Protein AF-A0A081DGJ0-F1 (afdb_monomer)

pLDDT: mean 86.94, std 14.98, range [42.75, 98.12]

InterPro domains:
  IPR010384 MtfA family [PF06167] (2-80)
  IPR010384 MtfA family [PTHR30164] (2-82)
  IPR024079 Metallopeptidase, catalytic domain superfamily [G3DSA:3.40.390.10] (1-85)

Structure (mmCIF, N/CA/C/O backbone):
data_AF-A0A081DGJ0-F1
#
_entry.id   AF-A0A081DGJ0-F1
#
loop_
_atom_site.group_PDB
_atom_site.id
_atom_site.type_symbol
_atom_site.label_atom_id
_atom_site.label_alt_id
_atom_site.label_comp_id
_atom_site.label_asym_id
_atom_site.label_entity_id
_atom_site.label_seq_id
_atom_site.pdbx_PDB_ins_code
_atom_site.Cartn_x
_atom_site.Cartn_y
_atom_site.Cartn_z
_atom_site.occupancy
_atom_site.B_iso_or_equiv
_atom_site.auth_seq_id
_atom_site.auth_comp_id
_atom_site.auth_asym_id
_atom_site.auth_atom_id
_atom_site.pdbx_PDB_model_num
ATOM 1 N N . MET A 1 1 ? 19.928 -5.334 -18.823 1.00 42.75 1 MET A N 1
ATOM 2 C CA . MET A 1 1 ? 18.585 -5.157 -18.243 1.00 42.75 1 MET A CA 1
ATOM 3 C C . MET A 1 1 ? 18.591 -5.935 -16.948 1.00 42.75 1 MET A C 1
ATOM 5 O O . MET A 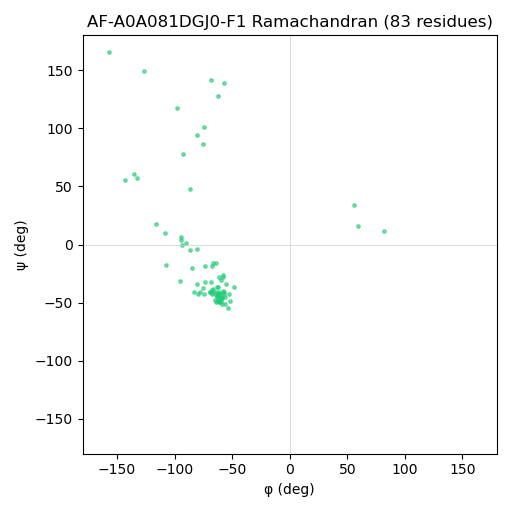1 1 ? 18.437 -7.147 -16.999 1.00 42.75 1 MET A O 1
ATOM 9 N N . ASP A 1 2 ? 18.913 -5.286 -15.832 1.00 47.16 2 ASP A N 1
ATOM 10 C CA . ASP A 1 2 ? 18.725 -5.925 -14.529 1.00 47.16 2 ASP A CA 1
ATOM 11 C C . ASP A 1 2 ? 17.244 -5.761 -14.178 1.00 47.16 2 ASP A C 1
ATOM 13 O O . ASP A 1 2 ? 16.792 -4.682 -13.810 1.00 47.16 2 ASP A O 1
ATOM 17 N N . GLY A 1 3 ? 16.468 -6.787 -14.525 1.00 47.06 3 GLY A N 1
ATOM 18 C CA . GLY A 1 3 ? 15.013 -6.835 -14.414 1.00 47.06 3 GLY A CA 1
ATOM 19 C C . GLY A 1 3 ? 14.559 -7.300 -13.037 1.00 47.06 3 GLY A C 1
ATOM 20 O O . GLY A 1 3 ? 13.728 -8.202 -12.939 1.00 47.06 3 GLY A O 1
ATOM 21 N N . THR A 1 4 ? 15.116 -6.732 -11.973 1.00 52.00 4 THR A N 1
ATOM 22 C CA . THR A 1 4 ? 14.611 -6.936 -10.619 1.00 52.00 4 THR A CA 1
ATOM 23 C C . THR A 1 4 ? 13.320 -6.139 -10.456 1.00 52.00 4 THR A C 1
ATOM 25 O O . THR A 1 4 ? 13.313 -4.927 -10.286 1.00 52.00 4 THR A O 1
ATOM 28 N N . ILE A 1 5 ? 12.185 -6.836 -10.551 1.00 58.75 5 ILE A N 1
ATOM 29 C CA . ILE A 1 5 ? 10.893 -6.303 -10.114 1.00 58.75 5 ILE A CA 1
ATOM 30 C C . ILE A 1 5 ? 10.919 -6.366 -8.586 1.00 58.75 5 ILE A C 1
ATOM 32 O O . ILE A 1 5 ? 10.535 -7.365 -7.992 1.00 58.75 5 ILE A O 1
ATOM 36 N N . ASP A 1 6 ? 11.459 -5.338 -7.947 1.00 66.69 6 ASP A N 1
ATOM 37 C CA . ASP A 1 6 ? 11.553 -5.215 -6.487 1.00 66.69 6 ASP A CA 1
ATOM 38 C C . ASP A 1 6 ? 10.288 -4.598 -5.859 1.00 66.69 6 ASP A C 1
ATOM 40 O O . ASP A 1 6 ? 10.151 -4.558 -4.640 1.00 66.69 6 ASP A O 1
ATOM 44 N N . GLY A 1 7 ? 9.325 -4.171 -6.684 1.00 65.62 7 GLY A N 1
ATOM 45 C CA . GLY A 1 7 ? 8.120 -3.470 -6.234 1.00 65.62 7 GLY A CA 1
ATOM 46 C C . GLY A 1 7 ? 8.348 -1.975 -5.991 1.00 65.62 7 GLY A C 1
ATOM 47 O 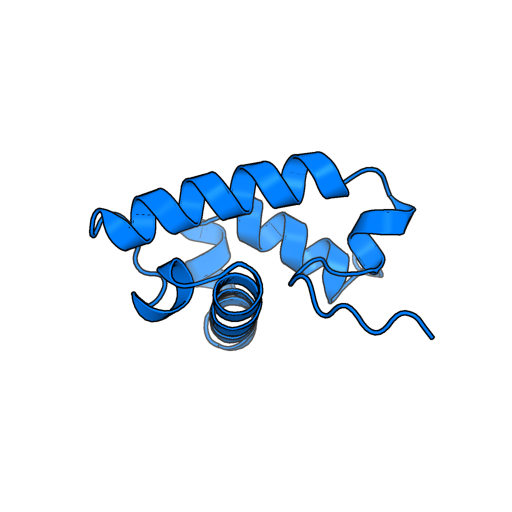O . GLY A 1 7 ? 7.483 -1.309 -5.419 1.00 65.62 7 GLY A O 1
ATOM 48 N N . ILE A 1 8 ? 9.490 -1.435 -6.430 1.00 74.75 8 ILE A N 1
ATOM 49 C CA . ILE A 1 8 ? 9.815 -0.015 -6.344 1.00 74.75 8 ILE A CA 1
ATOM 50 C C . ILE A 1 8 ? 9.508 0.654 -7.694 1.00 74.75 8 ILE A C 1
ATOM 52 O O . ILE A 1 8 ? 10.107 0.328 -8.724 1.00 74.75 8 ILE A O 1
ATOM 56 N N . PRO A 1 9 ? 8.575 1.620 -7.731 1.00 71.81 9 PRO A N 1
ATOM 57 C CA . PRO A 1 9 ? 8.318 2.402 -8.933 1.00 71.81 9 PRO A CA 1
ATOM 58 C C . PRO A 1 9 ? 9.554 3.202 -9.350 1.00 71.81 9 PRO A C 1
ATOM 60 O O . PRO A 1 9 ? 10.084 3.991 -8.567 1.00 71.81 9 PRO A O 1
ATOM 63 N N . HIS A 1 10 ? 9.972 3.071 -10.612 1.00 72.81 10 HIS A N 1
ATOM 64 C CA . HIS A 1 10 ? 11.120 3.815 -11.147 1.00 72.81 10 HIS A CA 1
ATOM 65 C C . HIS A 1 10 ? 10.926 5.339 -11.067 1.00 72.81 10 HIS A C 1
ATOM 67 O O . HIS A 1 10 ? 11.882 6.064 -10.816 1.00 72.81 10 HIS A O 1
ATOM 73 N N . ALA A 1 11 ? 9.683 5.823 -11.163 1.00 68.75 11 ALA A N 1
ATOM 74 C CA . ALA A 1 11 ? 9.340 7.234 -10.967 1.00 68.75 11 ALA A CA 1
ATOM 75 C C . ALA A 1 11 ? 9.755 7.781 -9.582 1.00 68.75 11 ALA A C 1
ATOM 77 O O . ALA A 1 11 ? 10.025 8.970 -9.435 1.00 68.75 11 ALA A O 1
ATOM 78 N N . LEU A 1 12 ? 9.852 6.922 -8.559 1.00 67.81 12 LEU A N 1
ATOM 79 C CA . LEU A 1 12 ? 10.308 7.317 -7.221 1.00 67.81 12 LEU A CA 1
ATOM 80 C C . LEU A 1 12 ? 11.838 7.316 -7.091 1.00 67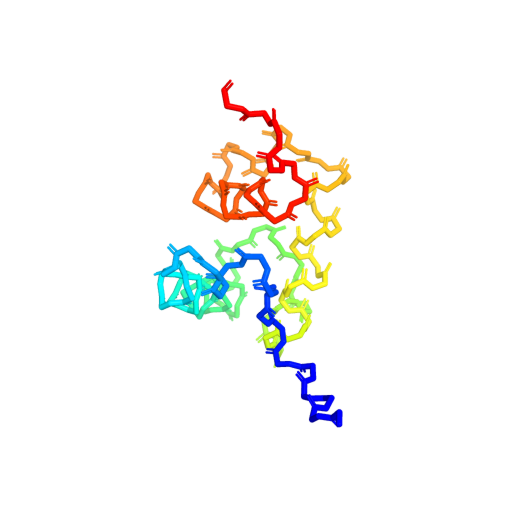.81 12 LEU A C 1
ATOM 82 O O . LEU A 1 12 ? 12.360 7.986 -6.194 1.00 67.81 12 LEU A O 1
ATOM 86 N N . LEU A 1 13 ? 12.550 6.608 -7.981 1.00 68.12 13 LEU A N 1
ATOM 87 C CA . LEU A 1 13 ? 14.018 6.592 -8.053 1.00 68.12 13 LEU A CA 1
ATOM 88 C C . LEU A 1 13 ? 14.572 7.955 -8.479 1.00 68.12 13 LEU A C 1
ATOM 90 O O . LEU A 1 13 ? 15.569 8.412 -7.925 1.00 68.12 13 LEU A O 1
ATOM 94 N N . GLU A 1 14 ? 13.898 8.632 -9.407 1.00 65.06 14 GLU A N 1
ATOM 95 C CA . GLU A 1 14 ? 14.361 9.907 -9.970 1.00 65.06 14 GLU A CA 1
ATOM 96 C C . GLU A 1 14 ? 14.212 11.092 -9.001 1.00 65.06 14 GLU A C 1
ATOM 98 O O . GLU A 1 14 ? 14.886 12.108 -9.146 1.00 65.06 14 GLU A O 1
ATOM 103 N N . GLN A 1 15 ? 13.376 10.958 -7.967 1.00 63.94 15 GLN A N 1
ATOM 104 C CA . GLN A 1 15 ? 12.982 12.066 -7.093 1.00 63.94 15 GLN A CA 1
ATOM 105 C C . GLN A 1 15 ? 13.429 11.914 -5.624 1.00 63.94 15 GLN A C 1
ATOM 107 O O . GLN A 1 15 ? 12.907 12.590 -4.741 1.00 63.94 15 GLN A O 1
ATOM 112 N N . SER A 1 16 ? 14.395 11.036 -5.321 1.00 72.31 16 SER A N 1
ATOM 113 C CA . SER A 1 16 ? 14.843 10.737 -3.939 1.00 72.31 16 SER A CA 1
ATOM 114 C C . SER A 1 16 ? 13.742 10.207 -2.996 1.00 72.31 16 SER A C 1
ATOM 116 O O . SER A 1 16 ? 13.935 10.165 -1.780 1.00 72.31 16 SER A O 1
ATOM 118 N N . TYR A 1 17 ? 12.597 9.754 -3.525 1.00 79.38 17 TYR A N 1
ATOM 119 C CA . TYR A 1 17 ? 11.466 9.249 -2.728 1.00 79.38 17 TYR A CA 1
ATOM 120 C C . TYR A 1 17 ? 11.523 7.743 -2.446 1.00 79.38 17 TYR A C 1
ATOM 122 O O . TYR A 1 17 ? 10.652 7.215 -1.759 1.00 79.38 17 TYR A O 1
ATOM 130 N N . VAL A 1 18 ? 12.567 7.056 -2.911 1.00 82.62 18 VAL A N 1
ATOM 131 C CA . VAL A 1 18 ? 12.759 5.609 -2.726 1.00 82.62 18 VAL A CA 1
ATOM 132 C C . VAL A 1 18 ? 12.738 5.204 -1.258 1.00 82.62 18 VAL A C 1
ATOM 134 O O . VAL A 1 18 ? 11.987 4.314 -0.875 1.00 82.62 18 VAL A O 1
ATOM 137 N N . ILE A 1 19 ? 13.538 5.871 -0.423 1.00 86.75 19 ILE A N 1
ATOM 138 C CA . ILE A 1 19 ? 13.630 5.547 1.006 1.00 86.75 19 ILE A CA 1
ATOM 139 C C . ILE A 1 19 ? 12.285 5.806 1.712 1.00 86.75 19 ILE A C 1
ATOM 141 O O . ILE A 1 19 ? 11.797 4.893 2.380 1.00 86.75 19 ILE A O 1
ATOM 145 N N . PRO A 1 20 ? 11.639 6.982 1.541 1.00 89.81 20 PRO A N 1
ATOM 146 C CA . PRO A 1 20 ? 10.285 7.204 2.048 1.00 89.81 20 PRO A CA 1
ATOM 147 C C . PRO A 1 20 ? 9.274 6.135 1.620 1.00 89.81 20 PRO A C 1
ATOM 149 O O . PRO A 1 20 ? 8.490 5.677 2.447 1.00 89.81 20 PRO A O 1
ATOM 152 N N . TRP A 1 21 ? 9.306 5.709 0.355 1.00 90.88 21 TRP A N 1
ATOM 153 C CA . TRP A 1 21 ? 8.402 4.683 -0.165 1.00 90.88 21 TRP A CA 1
ATOM 154 C C . TRP A 1 21 ? 8.624 3.318 0.478 1.00 90.88 21 TRP A C 1
ATOM 156 O O . TRP A 1 21 ? 7.660 2.699 0.923 1.00 90.88 21 TRP A O 1
ATOM 166 N N . ILE A 1 22 ? 9.877 2.864 0.566 1.00 89.94 22 ILE A N 1
ATOM 167 C CA . ILE A 1 22 ? 10.211 1.569 1.173 1.00 89.94 22 ILE A CA 1
ATOM 168 C C . ILE A 1 22 ? 9.736 1.523 2.628 1.00 89.94 22 ILE A C 1
ATOM 170 O O . ILE A 1 22 ? 9.087 0.556 3.023 1.00 89.94 22 ILE A O 1
ATOM 174 N N . ASN A 1 23 ? 10.003 2.578 3.402 1.00 93.56 23 ASN A N 1
ATOM 175 C CA . ASN A 1 23 ? 9.583 2.647 4.801 1.00 93.56 23 ASN A CA 1
ATOM 176 C C . ASN A 1 23 ? 8.056 2.601 4.926 1.00 93.56 23 ASN A C 1
ATOM 178 O O . ASN A 1 23 ? 7.520 1.793 5.682 1.00 93.56 23 ASN A O 1
ATOM 182 N N . LEU A 1 24 ? 7.352 3.418 4.138 1.00 95.06 24 LEU A N 1
ATOM 183 C CA . LEU A 1 24 ? 5.893 3.470 4.147 1.00 95.06 24 LEU A CA 1
ATOM 184 C C . LEU A 1 24 ? 5.262 2.128 3.749 1.00 95.06 24 LEU A C 1
ATOM 186 O O . LEU A 1 24 ? 4.281 1.693 4.351 1.00 95.06 24 LEU A O 1
ATOM 190 N N . MET A 1 25 ? 5.839 1.463 2.750 1.00 94.56 25 MET A N 1
ATOM 191 C CA . MET A 1 25 ? 5.437 0.128 2.327 1.00 94.56 25 MET A CA 1
ATOM 192 C C . MET A 1 25 ? 5.615 -0.888 3.456 1.00 94.56 25 MET A C 1
ATOM 194 O O . MET A 1 25 ? 4.677 -1.621 3.751 1.00 94.56 25 MET A O 1
ATOM 198 N N . HIS A 1 26 ? 6.778 -0.936 4.112 1.00 96.25 26 HIS A N 1
ATOM 199 C CA . HIS A 1 26 ? 7.010 -1.876 5.217 1.00 96.25 26 HIS A CA 1
ATOM 200 C C . HIS A 1 26 ? 6.058 -1.629 6.389 1.00 96.25 26 HIS A C 1
ATOM 202 O O . HIS A 1 26 ? 5.476 -2.582 6.907 1.00 96.25 26 HIS A O 1
ATOM 208 N N . GLU A 1 27 ? 5.832 -0.368 6.761 1.00 97.44 27 GLU A N 1
ATOM 209 C CA . GLU A 1 27 ? 4.865 -0.009 7.803 1.00 97.44 27 GLU A CA 1
ATOM 210 C C . GLU A 1 27 ? 3.450 -0.485 7.460 1.00 97.44 27 GLU A C 1
ATOM 212 O O . GLU A 1 27 ? 2.758 -1.066 8.300 1.00 97.44 27 GLU A O 1
ATOM 217 N N . GLU A 1 28 ? 3.007 -0.270 6.221 1.00 97.94 28 GLU A N 1
ATOM 218 C CA . GLU A 1 28 ? 1.681 -0.696 5.792 1.00 97.94 28 GLU A CA 1
ATOM 219 C C . GLU A 1 28 ? 1.568 -2.218 5.691 1.00 97.94 28 GLU A C 1
ATOM 221 O O . GLU A 1 28 ? 0.569 -2.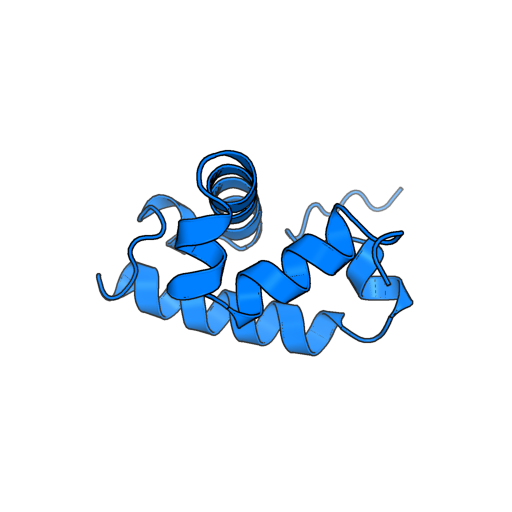780 6.136 1.00 97.94 28 GLU A O 1
ATOM 226 N N . MET A 1 29 ? 2.591 -2.909 5.183 1.00 97.75 29 MET A N 1
ATOM 227 C CA . MET A 1 29 ? 2.639 -4.374 5.169 1.00 97.75 29 MET A CA 1
ATOM 228 C C . MET A 1 29 ? 2.505 -4.945 6.586 1.00 97.75 29 MET A C 1
ATOM 230 O O . MET A 1 29 ? 1.764 -5.906 6.801 1.00 97.75 29 MET A O 1
ATOM 234 N N . GLU A 1 30 ? 3.146 -4.332 7.585 1.00 97.88 30 GLU A N 1
ATOM 235 C CA . GLU A 1 30 ? 2.933 -4.711 8.982 1.00 97.88 30 GLU A CA 1
ATOM 236 C C . GLU A 1 30 ? 1.503 -4.446 9.462 1.00 97.88 30 GLU A C 1
ATOM 238 O O . GLU A 1 30 ? 0.951 -5.267 10.200 1.00 97.88 30 GLU A O 1
ATOM 243 N N . ARG A 1 31 ? 0.889 -3.317 9.079 1.00 98.12 31 ARG A N 1
ATOM 244 C CA . ARG A 1 31 ? -0.518 -3.032 9.408 1.00 98.12 31 ARG A CA 1
ATOM 245 C C . ARG A 1 31 ? -1.449 -4.073 8.792 1.00 98.12 31 ARG A C 1
ATOM 247 O O . ARG A 1 31 ? -2.337 -4.550 9.495 1.00 98.12 31 ARG A O 1
ATOM 254 N N . ILE A 1 32 ? -1.219 -4.466 7.541 1.00 97.81 32 ILE A N 1
ATOM 255 C CA . ILE A 1 32 ? -1.957 -5.533 6.852 1.00 97.81 32 ILE A CA 1
ATOM 256 C C . ILE A 1 32 ? -1.823 -6.857 7.617 1.00 97.81 32 ILE A C 1
ATOM 258 O O . ILE A 1 32 ? -2.830 -7.461 7.975 1.00 97.81 32 ILE A O 1
ATOM 262 N N . ASN A 1 33 ? -0.597 -7.264 7.955 1.00 96.88 33 ASN A N 1
ATOM 263 C CA . ASN A 1 33 ? -0.329 -8.525 8.661 1.00 96.88 33 ASN A CA 1
ATOM 264 C C . ASN A 1 33 ? -0.857 -8.545 10.110 1.00 96.88 33 ASN A C 1
ATOM 266 O O . ASN A 1 33 ? -1.015 -9.610 10.703 1.00 96.88 33 ASN A O 1
ATOM 270 N N . LYS A 1 34 ? -1.138 -7.373 10.691 1.00 97.81 34 LYS A N 1
ATOM 271 C CA . LYS A 1 34 ? -1.776 -7.212 12.009 1.00 97.81 34 LYS A CA 1
ATOM 272 C C . LYS A 1 34 ? -3.301 -7.046 11.921 1.00 97.81 34 LYS A C 1
ATOM 274 O O . LYS A 1 34 ? -3.910 -6.751 12.947 1.00 97.81 34 LYS A O 1
ATOM 279 N N . ASP A 1 35 ? -3.894 -7.187 10.731 1.00 96.44 35 ASP A N 1
ATOM 280 C CA . ASP A 1 35 ? -5.320 -6.947 10.448 1.00 96.44 35 ASP A CA 1
ATOM 281 C C . ASP A 1 35 ? -5.783 -5.524 10.840 1.00 96.44 35 ASP A C 1
ATOM 283 O O . ASP A 1 35 ? -6.892 -5.283 11.312 1.00 96.44 35 ASP A O 1
ATOM 287 N N . LYS A 1 36 ? -4.882 -4.544 10.686 1.00 97.50 36 LYS A N 1
ATOM 288 C CA . LYS A 1 36 ? -5.096 -3.116 10.991 1.00 97.50 36 LYS A CA 1
ATOM 289 C C . LYS A 1 36 ? -5.193 -2.240 9.741 1.00 97.50 36 LYS A C 1
ATOM 291 O O . LYS A 1 36 ? -5.178 -1.016 9.856 1.00 97.50 36 LYS A O 1
ATOM 296 N N . SER A 1 37 ? -5.274 -2.848 8.564 1.00 97.31 37 SER A N 1
ATOM 297 C CA . SER A 1 37 ? -5.413 -2.163 7.280 1.00 97.31 37 SER A CA 1
ATOM 298 C C . SER A 1 37 ? -6.615 -2.701 6.517 1.00 97.31 37 SER A C 1
ATOM 300 O O . SER A 1 37 ? -6.969 -3.868 6.646 1.00 97.31 37 SER A O 1
ATOM 302 N N . ASP A 1 38 ? -7.242 -1.850 5.707 1.00 96.44 38 ASP A N 1
ATOM 303 C CA . ASP A 1 38 ? -8.262 -2.273 4.747 1.00 96.44 38 ASP A CA 1
ATOM 304 C C . ASP A 1 38 ? -7.706 -2.536 3.338 1.00 96.44 38 ASP A C 1
ATOM 306 O O . ASP A 1 38 ? -8.477 -2.833 2.422 1.00 96.44 38 ASP A O 1
ATOM 310 N N . ILE A 1 39 ? -6.386 -2.445 3.151 1.00 96.62 39 ILE A N 1
ATOM 311 C CA . ILE A 1 39 ? -5.710 -3.037 1.995 1.00 96.62 39 ILE A CA 1
ATOM 312 C C . ILE A 1 39 ? -5.788 -4.563 2.133 1.00 96.62 39 ILE A C 1
ATOM 314 O O . ILE A 1 39 ? -5.688 -5.112 3.229 1.0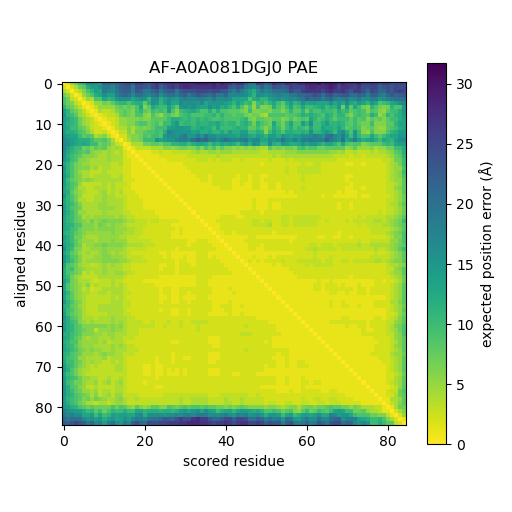0 96.62 39 ILE A O 1
ATOM 318 N N . ARG A 1 40 ? -5.999 -5.271 1.017 1.00 96.12 40 ARG A N 1
ATOM 319 C CA . ARG A 1 40 ? -6.164 -6.732 1.031 1.00 96.12 40 ARG A CA 1
ATOM 320 C C . ARG A 1 40 ? -4.957 -7.420 1.675 1.00 96.12 40 ARG A C 1
ATOM 322 O O . ARG A 1 40 ? -3.823 -7.100 1.327 1.00 96.12 40 ARG A O 1
ATOM 329 N N . HIS A 1 41 ? -5.222 -8.447 2.490 1.00 95.31 41 HIS A N 1
ATOM 330 C CA . HIS A 1 41 ? -4.209 -9.237 3.207 1.00 95.31 41 HIS A CA 1
ATOM 331 C C . HIS A 1 41 ? -3.043 -9.700 2.320 1.00 95.31 41 HIS A C 1
ATOM 333 O O . HIS A 1 41 ? -1.892 -9.706 2.743 1.00 95.31 41 HIS A O 1
ATOM 339 N N . TYR A 1 42 ? -3.327 -10.046 1.061 1.00 94.69 42 TYR A N 1
ATOM 340 C CA . TYR A 1 42 ? -2.310 -10.492 0.108 1.00 94.69 42 TYR A CA 1
ATOM 341 C C . TYR A 1 42 ? -1.186 -9.461 -0.119 1.00 94.69 42 TYR A C 1
ATOM 343 O O . TYR A 1 42 ? -0.039 -9.851 -0.327 1.00 94.69 42 TYR A O 1
ATOM 351 N N . GLY A 1 43 ? -1.476 -8.165 0.048 1.00 95.12 43 GLY A N 1
ATOM 352 C CA . GLY A 1 43 ? -0.484 -7.088 0.005 1.00 95.12 43 GLY A CA 1
ATOM 353 C C . GLY A 1 43 ? 0.570 -7.127 1.109 1.00 95.12 43 GLY A C 1
ATOM 354 O O . GLY A 1 43 ? 1.594 -6.474 0.975 1.00 95.12 43 GLY A O 1
ATOM 355 N N . GLY A 1 44 ? 0.365 -7.890 2.184 1.00 95.94 44 GLY A N 1
ATOM 356 C CA . GLY A 1 44 ? 1.358 -8.068 3.247 1.00 95.94 44 GLY A CA 1
ATOM 357 C C . GLY A 1 44 ? 2.459 -9.088 2.922 1.00 95.94 44 GLY A C 1
ATOM 358 O O . GLY A 1 44 ? 3.372 -9.257 3.729 1.00 95.94 44 GLY A O 1
ATOM 359 N N . SER A 1 45 ? 2.382 -9.776 1.772 1.00 94.94 45 SER A N 1
ATOM 360 C CA . SER A 1 45 ? 3.213 -10.956 1.461 1.00 94.94 45 SER A CA 1
ATOM 361 C C . SER A 1 45 ? 4.603 -10.619 0.916 1.00 94.94 45 SER A C 1
ATOM 363 O O . SER A 1 45 ? 5.582 -11.284 1.243 1.00 94.94 45 SER A O 1
ATOM 365 N N . SER A 1 46 ? 4.700 -9.616 0.044 1.00 94.94 46 SER A N 1
ATOM 366 C CA . SER A 1 46 ? 5.959 -9.148 -0.544 1.00 94.94 46 SER A CA 1
ATOM 367 C C . SER A 1 46 ? 5.811 -7.705 -1.021 1.00 94.94 46 SER A C 1
ATOM 369 O O . SER A 1 46 ? 4.693 -7.217 -1.165 1.00 94.94 46 SER A O 1
ATOM 371 N N . GLN A 1 47 ? 6.926 -7.032 -1.305 1.00 93.50 47 GLN A N 1
ATOM 372 C CA . GLN A 1 47 ? 6.922 -5.657 -1.824 1.00 93.50 47 GLN A CA 1
ATOM 373 C C . GLN A 1 47 ? 6.233 -5.556 -3.195 1.00 93.50 47 GLN A C 1
ATOM 375 O O . GLN A 1 47 ? 5.492 -4.613 -3.464 1.00 93.50 47 GLN A O 1
ATOM 380 N N . ILE A 1 48 ? 6.409 -6.581 -4.035 1.00 92.56 48 ILE A N 1
ATOM 381 C CA . ILE A 1 48 ? 5.750 -6.694 -5.342 1.00 92.56 48 ILE A CA 1
ATOM 382 C C . ILE A 1 48 ? 4.234 -6.775 -5.158 1.00 92.56 48 ILE A C 1
ATOM 384 O O . ILE A 1 48 ? 3.486 -6.036 -5.797 1.00 92.56 48 ILE A O 1
ATOM 388 N N . GLU A 1 49 ? 3.784 -7.652 -4.258 1.00 95.12 49 GLU A N 1
ATOM 389 C CA . GLU A 1 49 ? 2.356 -7.838 -4.004 1.00 95.12 49 GLU A CA 1
ATOM 390 C C . GLU A 1 49 ? 1.735 -6.615 -3.350 1.00 95.12 49 GLU A C 1
ATOM 392 O O . GLU A 1 49 ? 0.636 -6.209 -3.724 1.00 95.12 49 GLU A O 1
ATOM 397 N N . PHE A 1 50 ? 2.457 -5.984 -2.425 1.00 96.50 50 PHE A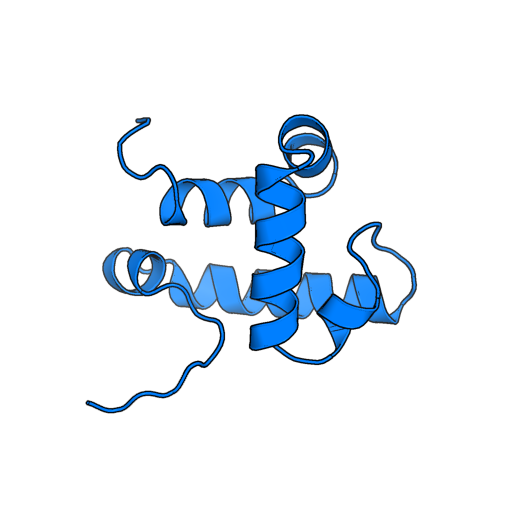 N 1
ATOM 398 C CA . PHE A 1 50 ? 2.054 -4.717 -1.843 1.00 96.50 50 PHE A CA 1
ATOM 399 C C . PHE A 1 50 ? 1.781 -3.679 -2.930 1.00 96.50 50 PHE A C 1
ATOM 401 O O . PHE A 1 50 ? 0.682 -3.127 -2.990 1.00 96.50 50 PHE A O 1
ATOM 408 N N . PHE A 1 51 ? 2.754 -3.450 -3.818 1.00 94.75 51 PHE A N 1
ATOM 409 C CA . PHE A 1 51 ? 2.611 -2.474 -4.889 1.00 94.75 51 PHE A CA 1
ATOM 410 C C . PHE A 1 51 ? 1.434 -2.814 -5.812 1.00 94.75 51 PHE A C 1
ATOM 412 O O . PHE A 1 51 ? 0.615 -1.942 -6.099 1.00 94.75 51 PHE A O 1
ATOM 419 N N . ALA A 1 52 ? 1.294 -4.081 -6.215 1.00 94.31 52 ALA A N 1
ATOM 420 C CA . ALA A 1 52 ? 0.208 -4.525 -7.084 1.00 94.31 52 ALA A CA 1
ATOM 421 C C . ALA A 1 52 ? -1.178 -4.268 -6.465 1.00 94.31 52 ALA A C 1
ATOM 423 O O . ALA A 1 52 ? -2.048 -3.674 -7.109 1.00 94.31 52 ALA A O 1
ATOM 424 N N . VAL A 1 53 ? -1.394 -4.656 -5.202 1.00 96.75 53 VAL A N 1
ATOM 425 C CA . VAL A 1 53 ? -2.700 -4.451 -4.554 1.00 96.75 53 VAL A CA 1
ATOM 426 C C . VAL A 1 53 ? -2.954 -2.991 -4.184 1.00 96.75 53 VAL A C 1
ATOM 428 O O . VAL A 1 53 ? -4.104 -2.549 -4.224 1.00 96.75 53 VAL A O 1
ATOM 431 N N . ALA A 1 54 ? -1.910 -2.233 -3.838 1.00 96.75 54 ALA A N 1
ATOM 432 C CA . ALA A 1 54 ? -2.021 -0.810 -3.543 1.00 96.75 54 ALA A CA 1
ATOM 433 C C . ALA A 1 54 ? -2.375 -0.018 -4.809 1.00 96.75 54 ALA A C 1
ATOM 435 O O . ALA A 1 54 ? -3.248 0.847 -4.755 1.00 96.75 54 ALA A O 1
ATOM 436 N N . ALA A 1 55 ? -1.783 -0.361 -5.958 1.00 96.00 55 ALA A N 1
ATOM 437 C CA . ALA A 1 55 ? -2.145 0.207 -7.253 1.00 96.00 55 ALA A CA 1
ATOM 438 C C . ALA A 1 55 ? -3.597 -0.131 -7.638 1.00 96.00 55 ALA A C 1
ATOM 440 O O . ALA A 1 55 ? -4.350 0.753 -8.043 1.00 96.00 55 ALA A O 1
ATOM 441 N N . GLU A 1 56 ? -4.045 -1.377 -7.446 1.00 96.75 56 GLU A N 1
ATOM 442 C CA . GLU A 1 56 ? -5.450 -1.739 -7.687 1.00 96.75 56 GLU A CA 1
ATOM 443 C C . GLU A 1 56 ? -6.410 -0.928 -6.802 1.00 96.75 56 GLU A C 1
ATOM 445 O O . GLU A 1 56 ? -7.438 -0.435 -7.279 1.00 96.75 56 GLU A O 1
ATOM 450 N N . TYR A 1 57 ? -6.082 -0.745 -5.520 1.00 97.69 57 TYR A N 1
ATOM 451 C CA . TYR A 1 57 ? -6.863 0.110 -4.626 1.00 97.69 57 TYR A CA 1
ATOM 452 C C . TYR A 1 57 ? -6.879 1.550 -5.160 1.00 97.69 57 TYR A C 1
ATOM 454 O O . TYR A 1 57 ? -7.955 2.128 -5.338 1.00 97.69 57 TYR A O 1
ATOM 462 N N . PHE A 1 58 ? -5.716 2.106 -5.497 1.00 96.94 58 PHE A N 1
ATOM 463 C CA . PHE A 1 58 ? -5.587 3.461 -6.025 1.00 96.94 58 PHE A CA 1
ATOM 464 C C . PHE A 1 58 ? -6.521 3.713 -7.213 1.00 96.94 58 PHE A C 1
ATOM 466 O O . PHE A 1 58 ? -7.285 4.676 -7.185 1.00 96.94 58 PHE A O 1
ATOM 473 N N . PHE A 1 59 ? -6.550 2.816 -8.203 1.00 95.69 59 PHE A N 1
ATOM 474 C CA . PHE A 1 59 ? -7.406 2.983 -9.381 1.00 95.69 59 PHE A CA 1
ATOM 475 C C . PHE A 1 59 ? -8.885 2.686 -9.115 1.00 95.69 59 PHE A C 1
ATOM 477 O O . PHE A 1 59 ? -9.761 3.367 -9.648 1.00 95.69 59 PHE A O 1
ATOM 484 N N . SER A 1 60 ? -9.196 1.687 -8.288 1.00 97.31 60 SER A N 1
ATOM 485 C CA . SER A 1 60 ? -10.586 1.269 -8.059 1.00 97.31 60 SER A CA 1
ATOM 486 C C . SER A 1 60 ? -11.337 2.158 -7.065 1.00 97.31 60 SER A C 1
ATOM 488 O O . SER A 1 60 ? -12.551 2.343 -7.184 1.00 97.31 60 SER A O 1
ATOM 490 N N . ARG A 1 61 ? -10.649 2.690 -6.047 1.00 97.38 61 ARG A N 1
ATOM 491 C CA . ARG A 1 61 ? -11.251 3.461 -4.946 1.00 97.38 61 ARG A CA 1
ATOM 492 C C . ARG A 1 61 ? -10.351 4.630 -4.492 1.00 97.38 61 ARG A C 1
ATOM 494 O O . ARG A 1 61 ? -10.105 4.766 -3.287 1.00 97.38 61 ARG A O 1
ATOM 501 N N . PRO A 1 62 ? -9.938 5.54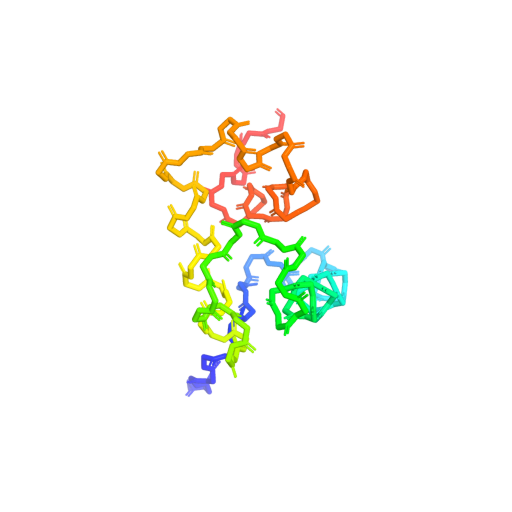4 -5.394 1.00 96.00 62 PRO A N 1
ATOM 502 C CA . PRO A 1 62 ? -8.947 6.591 -5.103 1.00 96.00 62 PRO A CA 1
ATOM 503 C C . PRO A 1 62 ? -9.342 7.491 -3.926 1.00 96.00 62 PRO A C 1
ATOM 505 O O . PRO A 1 62 ? -8.540 7.760 -3.036 1.00 96.00 62 PRO A O 1
ATOM 508 N N . LYS A 1 63 ? -10.615 7.907 -3.853 1.00 97.19 63 LYS A N 1
ATOM 509 C CA . LYS A 1 63 ? -11.123 8.760 -2.759 1.00 97.19 63 LYS A CA 1
ATOM 510 C C . LYS A 1 63 ? -11.040 8.080 -1.390 1.00 97.19 63 LYS A C 1
ATOM 512 O O . LYS A 1 63 ? -10.797 8.744 -0.385 1.00 97.19 63 LYS A O 1
ATOM 517 N N . LEU A 1 64 ? -11.276 6.768 -1.342 1.00 97.69 64 LEU A N 1
ATOM 518 C CA . LEU A 1 64 ? -11.219 6.008 -0.096 1.00 97.69 64 LEU A CA 1
ATOM 519 C C . LEU A 1 64 ? -9.767 5.801 0.338 1.00 97.69 64 LEU A C 1
ATOM 521 O O . LEU A 1 64 ? -9.465 6.014 1.511 1.00 97.69 64 LEU A O 1
ATOM 525 N N . MET A 1 65 ? -8.886 5.478 -0.612 1.00 97.88 65 MET A N 1
ATOM 526 C CA . MET A 1 65 ? -7.454 5.364 -0.364 1.00 97.88 65 MET A CA 1
ATOM 527 C C . MET A 1 65 ? -6.869 6.689 0.130 1.00 97.88 65 MET A C 1
ATOM 529 O O . MET A 1 65 ? -6.239 6.702 1.175 1.00 97.88 65 MET A O 1
ATOM 533 N N . LYS A 1 66 ? -7.184 7.823 -0.510 1.00 97.50 66 LYS A N 1
ATOM 534 C CA . LYS A 1 66 ? -6.756 9.157 -0.051 1.00 97.50 66 LYS A CA 1
ATOM 535 C C . LYS A 1 66 ? -7.176 9.459 1.392 1.00 97.50 66 LYS A C 1
ATOM 537 O O . LYS A 1 66 ? -6.461 10.144 2.110 1.00 97.50 66 LYS A O 1
ATOM 542 N N . ARG A 1 67 ? -8.343 8.965 1.823 1.00 97.62 67 ARG A N 1
ATOM 543 C CA . ARG A 1 67 ? -8.851 9.177 3.186 1.00 97.62 67 ARG A CA 1
ATOM 544 C C . ARG A 1 67 ? -8.181 8.271 4.220 1.00 97.62 67 ARG A C 1
ATOM 546 O O . ARG A 1 67 ? -7.972 8.714 5.342 1.00 97.62 67 ARG A O 1
ATOM 553 N N . LYS A 1 68 ? -7.944 7.001 3.887 1.00 97.44 68 LYS A N 1
ATOM 554 C CA . LYS A 1 68 ? -7.452 5.992 4.843 1.00 97.44 68 LYS A CA 1
ATOM 555 C C . LYS A 1 68 ? -5.936 5.806 4.825 1.00 97.44 68 LYS A C 1
ATOM 557 O O . LYS A 1 68 ? -5.360 5.528 5.865 1.00 97.44 68 LYS A O 1
ATOM 562 N N . HIS A 1 69 ? -5.331 6.006 3.661 1.00 97.56 69 HIS A N 1
ATOM 563 C CA . HIS A 1 69 ? -3.918 5.797 3.344 1.00 97.56 69 HIS A CA 1
ATOM 564 C C . HIS A 1 69 ? -3.348 7.016 2.600 1.00 97.56 69 HIS A C 1
ATOM 566 O O . HIS A 1 69 ? -2.900 6.882 1.457 1.00 97.56 69 HIS A O 1
ATOM 572 N N . PRO A 1 70 ? -3.418 8.227 3.188 1.00 96.88 70 PRO A N 1
ATOM 573 C CA . PRO A 1 70 ? -3.080 9.471 2.493 1.00 96.88 70 PRO A CA 1
ATOM 574 C C . PRO A 1 70 ? -1.647 9.485 1.948 1.00 96.88 70 PRO A C 1
ATOM 576 O O . PRO A 1 70 ? -1.438 9.909 0.813 1.00 96.88 70 PRO A O 1
ATOM 579 N N . ASP A 1 71 ? -0.685 8.957 2.706 1.00 95.69 71 ASP A N 1
ATOM 580 C CA . ASP A 1 71 ? 0.726 8.945 2.307 1.00 95.69 71 ASP A CA 1
ATOM 581 C C . ASP A 1 71 ? 0.969 7.987 1.133 1.00 95.69 71 ASP A C 1
ATOM 583 O O . ASP A 1 71 ? 1.661 8.327 0.174 1.00 95.69 71 ASP A O 1
ATOM 587 N N . ILE A 1 72 ? 0.334 6.806 1.149 1.00 95.81 72 ILE A N 1
ATOM 588 C CA . ILE A 1 72 ? 0.461 5.823 0.060 1.00 95.81 72 ILE A CA 1
ATOM 589 C C . ILE A 1 72 ? -0.201 6.380 -1.196 1.00 95.81 72 ILE A C 1
ATOM 591 O O . ILE A 1 72 ? 0.370 6.307 -2.281 1.00 95.81 72 ILE A O 1
ATOM 595 N N . TYR A 1 73 ? -1.379 6.996 -1.053 1.00 96.06 73 TYR A N 1
ATOM 596 C CA . TYR A 1 73 ? -2.052 7.680 -2.153 1.00 96.06 73 TYR A CA 1
ATOM 597 C C . TYR A 1 73 ? -1.153 8.753 -2.777 1.00 96.06 73 TYR A C 1
ATOM 599 O O . TYR A 1 73 ? -1.060 8.832 -4.001 1.00 96.06 73 TYR A O 1
ATOM 607 N N . GLN A 1 74 ? -0.477 9.564 -1.959 1.00 93.44 74 GLN A N 1
ATOM 608 C CA . GLN A 1 74 ? 0.419 10.606 -2.452 1.00 93.44 74 GLN A CA 1
ATOM 609 C C . GLN A 1 74 ? 1.598 10.012 -3.231 1.00 93.44 74 GLN A C 1
ATOM 611 O O . GLN A 1 74 ? 1.906 10.491 -4.321 1.00 93.44 74 GLN A O 1
ATOM 616 N N . MET A 1 75 ? 2.226 8.953 -2.714 1.00 92.00 75 MET A N 1
ATOM 617 C CA . MET A 1 75 ? 3.344 8.299 -3.402 1.00 92.00 75 MET A CA 1
ATOM 618 C C . MET A 1 75 ? 2.908 7.662 -4.723 1.00 92.00 75 MET A C 1
ATOM 620 O O . MET A 1 75 ? 3.580 7.839 -5.736 1.00 92.00 75 MET A O 1
ATOM 624 N N . LEU A 1 76 ? 1.751 6.997 -4.756 1.00 93.06 76 LEU A N 1
ATOM 625 C CA . LEU A 1 76 ? 1.213 6.424 -5.992 1.00 93.06 76 LEU A CA 1
ATOM 626 C C . LEU A 1 76 ? 0.763 7.495 -6.994 1.00 93.06 76 LEU A C 1
ATOM 628 O O . LEU A 1 76 ? 0.932 7.297 -8.193 1.00 93.06 76 LEU A O 1
ATOM 632 N N . SER A 1 77 ? 0.273 8.649 -6.528 1.00 92.44 77 SER A N 1
ATOM 633 C CA . SER A 1 77 ? -0.033 9.790 -7.406 1.00 92.44 77 SER A CA 1
ATOM 634 C C . SER A 1 77 ? 1.236 10.291 -8.100 1.00 92.44 77 SER A C 1
ATOM 636 O O . SER A 1 77 ? 1.247 10.452 -9.313 1.00 92.44 77 SER A O 1
ATOM 638 N N . LYS A 1 78 ? 2.358 10.412 -7.378 1.00 87.25 78 LYS A N 1
ATOM 639 C CA . LYS A 1 78 ? 3.651 10.753 -8.002 1.00 87.25 78 LYS A CA 1
ATOM 640 C C . LYS A 1 78 ? 4.113 9.718 -9.034 1.00 87.25 78 LYS A C 1
ATOM 642 O O . LYS A 1 78 ? 4.831 10.066 -9.962 1.00 87.25 78 LYS A O 1
ATOM 647 N N . CYS A 1 79 ? 3.711 8.454 -8.882 1.00 86.19 79 CYS A N 1
ATOM 648 C CA . CYS A 1 79 ? 4.064 7.387 -9.821 1.00 86.19 79 CYS A CA 1
ATOM 649 C C . CYS A 1 79 ? 3.204 7.387 -11.089 1.00 86.19 79 CYS A C 1
ATOM 651 O O . CYS A 1 79 ? 3.721 7.136 -12.173 1.00 86.19 79 CYS A O 1
ATOM 653 N N . PHE A 1 80 ? 1.891 7.591 -10.948 1.00 87.56 80 PHE A N 1
ATOM 654 C CA . PHE A 1 80 ? 0.920 7.371 -12.025 1.00 87.56 80 PHE A CA 1
ATOM 655 C C . PHE A 1 80 ? 0.350 8.658 -12.630 1.00 87.56 80 PHE A C 1
ATOM 657 O O . PHE A 1 80 ? -0.201 8.608 -13.727 1.00 87.56 80 PHE A O 1
ATOM 664 N N . THR A 1 81 ? 0.475 9.792 -11.941 1.00 83.62 81 THR A N 1
ATOM 665 C CA . THR A 1 81 ? -0.005 11.112 -12.381 1.00 83.62 81 THR A CA 1
ATOM 666 C C . THR A 1 81 ? 1.059 12.195 -12.133 1.00 83.62 81 THR A C 1
ATOM 668 O O . THR A 1 81 ? 0.813 13.12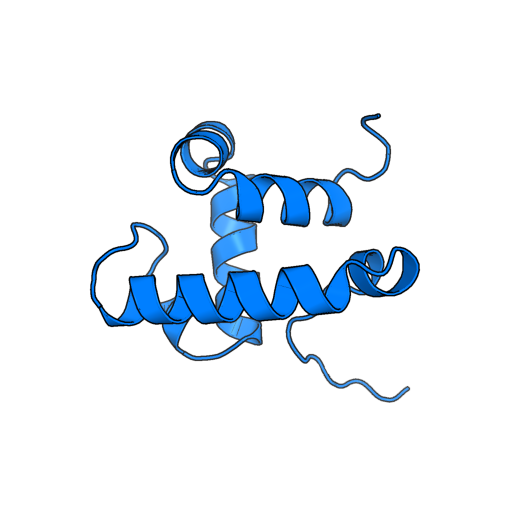4 -11.364 1.00 83.62 81 THR A O 1
ATOM 671 N N . PRO A 1 82 ? 2.258 12.088 -12.738 1.00 67.06 82 PRO A N 1
ATOM 672 C CA . PRO A 1 82 ? 3.349 13.040 -12.510 1.00 67.06 82 PRO A CA 1
ATOM 673 C C . PRO A 1 82 ? 3.069 14.461 -13.038 1.00 67.06 82 PRO A C 1
ATOM 675 O O . PRO A 1 82 ? 3.751 15.387 -12.617 1.00 67.06 82 PRO A O 1
ATOM 678 N N . ASP A 1 83 ? 2.069 14.641 -13.911 1.00 65.25 83 ASP A N 1
ATOM 679 C CA . ASP A 1 83 ? 1.740 15.930 -14.546 1.00 65.25 83 ASP A CA 1
ATOM 680 C C . ASP A 1 83 ? 0.661 16.756 -13.801 1.00 65.25 83 ASP A C 1
ATOM 682 O O . ASP A 1 83 ? 0.303 17.844 -14.252 1.00 65.25 83 ASP A O 1
ATOM 686 N N . GLU A 1 84 ? 0.111 16.263 -12.681 1.00 55.25 84 GLU A N 1
ATOM 687 C CA . GLU A 1 84 ? -0.799 17.035 -11.812 1.00 55.25 84 GLU A CA 1
ATOM 688 C C . GLU A 1 84 ? -0.005 17.734 -10.684 1.00 55.25 84 GLU A C 1
ATOM 690 O O . GLU A 1 84 ? 0.001 17.267 -9.543 1.00 55.25 84 GLU A O 1
ATOM 695 N N . GLU A 1 85 ? 0.665 18.850 -11.004 1.00 48.44 85 GLU A N 1
ATOM 696 C CA . GLU A 1 85 ? 1.191 19.840 -10.034 1.00 48.44 85 GLU A CA 1
ATOM 697 C C . GLU A 1 85 ? 0.370 21.139 -10.026 1.00 48.44 85 GLU A C 1
ATOM 699 O O . GLU A 1 85 ? 0.056 21.670 -11.118 1.00 48.44 85 GLU A O 1
#

Foldseek 3Di:
DPPPPQLFQVLCVVVVCRVVVVVLLQVVLVCLVVVNDPQHNQLNPHSNSVSVSLVVCCVPPVVVCCVRPVPSSVVVCSRPPVPPD

Organism: Nonlabens ulvanivorans (NCBI:txid906888)

Solvent-accessible surface area (backbone atoms only — not comparable to full-atom values): 4942 Å² total; per-residue (Å²): 132,90,81,75,81,67,45,70,62,66,62,32,62,81,67,77,39,47,66,63,48,53,53,51,49,53,55,46,27,50,30,22,72,67,73,70,44,91,60,62,61,69,26,40,75,41,54,46,41,26,43,54,50,51,50,51,42,45,75,75,40,43,73,58,35,45,71,79,39,45,69,60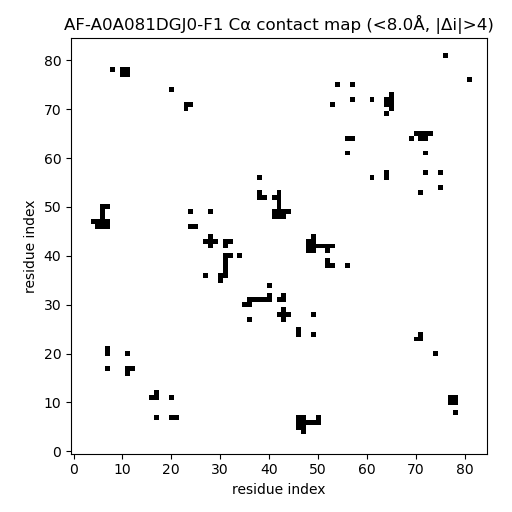,40,50,56,50,38,55,60,78,45,72,84,78,126

Nearest PDB structures (foldseek):
  3khi-assembly1_A  TM=8.643E-01  e=3.058E-02  Klebsiella pneumoniae subsp. pneumoniae MGH 78578
  3dl1-assembly1_A  TM=8.504E-01  e=4.829E-02  Klebsiella pneumoniae subsp. pneumoniae MGH 78578

Radius of gyration: 12.37 Å; Cα contacts (8 Å, |Δi|>4): 81; chains: 1; bounding box: 30×31×30 Å

Secondary structure (DSSP, 8-state):
------S--HHHHTTT-HHHHHHHHHHHHHHHHTT--SS-GGGGS-HHHHHHHHHHHHHH-HHHHHHH-HHHHHHHHHHH-TT--

Sequence (85 aa):
MDGTIDGIPHALLEQSYVIPWINLMHEEMERINKDKSDIRHYGGSSQIEFFAVAAEYFFSRPKLMKRKHPDIYQMLSKCFTPDEE

Mean predicted aligned error: 5.39 Å